Protein AF-A0A511X5G1-F1 (afdb_monomer_lite)

Foldseek 3Di:
DDPPPPVDDPVVVVVCVVVVHDDDPVCVVVVVVVVVVVVVVVVVVVPDDDDPPDDPPDDDDD

pLDDT: mean 85.93, std 15.36, range [35.31, 96.94]

Secondary structure (DSSP, 8-state):
----------HHHHHHHHTT----TTTHHHHHHHHHHHHHHHHHHHTS---TT---SS----

Organism: NCBI:txid1120919

Sequence (62 aa):
MSVNDDSGVDELAIMAQAVALPLPDACRPGVEANASVLRGYVALIEGLPLSDHCEPAFGYTP

Radius of gyration: 17.36 Å; chains: 1; bounding box: 32×21×51 Å

InterPro domains:
  IPR025148 1-carboxybiuret hydrolase subunit AtzG-like [PF13318] (15-57)

Structure (mmCIF, N/CA/C/O backbone):
data_AF-A0A511X5G1-F1
#
_entry.id   AF-A0A511X5G1-F1
#
loop_
_atom_site.group_PDB
_atom_site.id
_atom_site.type_symbol
_atom_site.label_atom_id
_atom_site.label_alt_id
_atom_site.label_comp_id
_atom_site.label_asym_id
_atom_site.label_entity_id
_atom_site.label_seq_id
_atom_site.pdbx_PDB_ins_code
_atom_site.Cartn_x
_atom_site.Cartn_y
_atom_site.Cartn_z
_atom_site.occupancy
_atom_site.B_iso_or_equiv
_atom_site.auth_seq_id
_atom_site.auth_comp_id
_atom_site.auth_asym_id
_atom_site.auth_atom_id
_atom_site.pdbx_PDB_model_num
ATOM 1 N N . MET A 1 1 ? -22.252 10.149 -25.036 1.00 35.31 1 MET A N 1
ATOM 2 C CA . MET A 1 1 ? -21.199 11.182 -25.055 1.00 35.31 1 MET A CA 1
ATOM 3 C C . MET A 1 1 ? -20.176 10.741 -24.026 1.00 35.31 1 MET A C 1
ATOM 5 O O . MET A 1 1 ? -20.436 10.888 -22.842 1.00 35.31 1 MET A O 1
ATOM 9 N N . SER A 1 2 ? -19.127 10.035 -24.458 1.00 43.41 2 SER A N 1
ATOM 10 C CA . SER A 1 2 ? -18.077 9.570 -23.546 1.00 43.41 2 SER A CA 1
ATOM 11 C C . SER A 1 2 ? -17.263 10.776 -23.111 1.00 43.41 2 SER A C 1
ATOM 13 O O . SER A 1 2 ? -16.595 11.398 -23.934 1.00 43.41 2 SER A O 1
ATOM 15 N N . VAL A 1 3 ? -17.364 11.130 -21.837 1.00 47.38 3 VAL A N 1
ATOM 16 C CA . VAL A 1 3 ? -16.406 12.019 -21.186 1.00 47.38 3 VAL A CA 1
ATOM 17 C C . VAL A 1 3 ? -15.158 11.189 -20.904 1.00 47.38 3 VAL A C 1
ATOM 19 O O . VAL A 1 3 ? -15.080 10.494 -19.898 1.00 47.38 3 VAL A O 1
ATOM 22 N N . ASN A 1 4 ? -14.218 11.201 -21.850 1.00 52.22 4 ASN A N 1
ATOM 23 C CA . ASN A 1 4 ? -12.826 10.886 -21.550 1.00 52.22 4 ASN A CA 1
ATOM 24 C C . ASN A 1 4 ? -12.255 12.114 -20.844 1.00 52.22 4 ASN A C 1
ATOM 26 O O . ASN A 1 4 ? -11.807 13.052 -21.502 1.00 52.22 4 ASN A O 1
ATOM 30 N N . ASP A 1 5 ? -12.346 12.131 -19.518 1.00 47.91 5 ASP A N 1
ATOM 31 C CA . ASP A 1 5 ? -11.632 13.104 -18.700 1.00 47.91 5 ASP A CA 1
ATOM 32 C C . ASP A 1 5 ? -10.209 12.578 -18.472 1.00 47.91 5 ASP A C 1
ATOM 34 O O . ASP A 1 5 ? -9.912 11.912 -17.486 1.00 47.91 5 ASP A O 1
ATOM 38 N N . ASP A 1 6 ? -9.355 12.784 -19.477 1.00 53.69 6 ASP A N 1
ATOM 39 C CA . ASP A 1 6 ? -7.940 12.387 -19.484 1.00 53.69 6 ASP A CA 1
ATOM 40 C C . 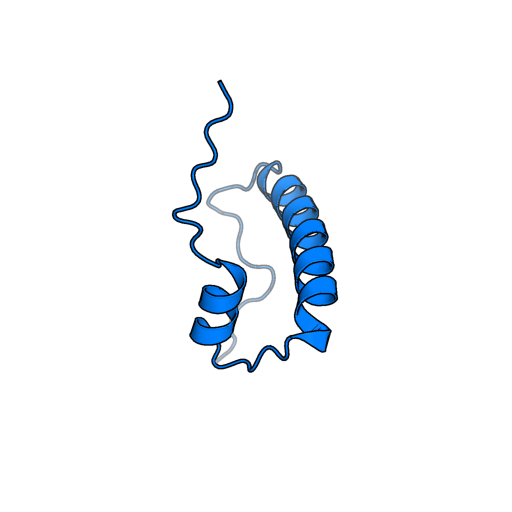ASP A 1 6 ? -7.023 13.510 -18.968 1.00 53.69 6 ASP A C 1
ATOM 42 O O . ASP A 1 6 ? -5.864 13.627 -19.359 1.00 53.69 6 ASP A O 1
ATOM 46 N N . SER A 1 7 ? -7.484 14.342 -18.027 1.00 53.94 7 SER A N 1
ATOM 47 C CA . SER A 1 7 ? -6.537 15.003 -17.115 1.00 53.94 7 SER A CA 1
ATOM 48 C C . SER A 1 7 ? -6.143 14.010 -16.014 1.00 53.94 7 SER A C 1
ATOM 50 O O . SER A 1 7 ? -6.387 14.230 -14.826 1.00 53.94 7 SER A O 1
ATOM 52 N N . GLY A 1 8 ? -5.631 12.854 -16.449 1.00 51.38 8 GLY A N 1
ATOM 53 C CA . GLY A 1 8 ? -5.417 11.653 -15.656 1.00 51.38 8 GLY A CA 1
ATOM 54 C C . GLY A 1 8 ? -4.232 11.819 -14.724 1.00 51.38 8 GLY A C 1
ATOM 55 O O . GLY A 1 8 ? -3.092 11.521 -15.073 1.00 51.38 8 GLY A O 1
ATOM 56 N N . VAL A 1 9 ? -4.499 12.313 -13.522 1.00 68.69 9 VAL A N 1
ATOM 57 C CA . VAL A 1 9 ? -3.538 12.238 -12.430 1.00 68.69 9 VAL A CA 1
ATOM 58 C C . VAL A 1 9 ? -3.217 10.760 -12.193 1.00 68.69 9 VAL A C 1
ATOM 60 O O . VAL A 1 9 ? -4.083 9.996 -11.771 1.00 68.69 9 VAL A O 1
ATOM 63 N N . ASP A 1 10 ? -1.976 10.358 -12.480 1.00 87.12 10 ASP A N 1
ATOM 64 C CA . ASP A 1 10 ? -1.462 9.020 -12.176 1.00 87.12 10 ASP A CA 1
ATOM 65 C C . ASP A 1 10 ? -1.297 8.894 -10.656 1.00 87.12 10 ASP A C 1
ATOM 67 O O . ASP A 1 10 ? -0.232 9.132 -10.083 1.00 87.12 10 ASP A O 1
ATOM 71 N N . GLU A 1 11 ? -2.409 8.578 -9.995 1.00 88.81 11 GLU A N 1
ATOM 72 C CA . GLU A 1 11 ? -2.518 8.422 -8.547 1.00 88.81 11 GLU A CA 1
ATOM 73 C C . GLU A 1 11 ? -1.461 7.449 -8.014 1.00 88.81 11 GLU A C 1
ATOM 75 O O . GLU A 1 11 ? -0.871 7.684 -6.959 1.00 88.81 11 GLU A O 1
ATOM 80 N N . LEU A 1 12 ? -1.155 6.393 -8.775 1.00 90.00 12 LEU A N 1
ATOM 81 C CA . LEU A 1 12 ? -0.162 5.409 -8.378 1.00 90.00 12 LEU A CA 1
ATOM 82 C C . LEU A 1 12 ? 1.260 5.986 -8.409 1.00 90.00 12 LEU A C 1
ATOM 84 O O . LEU A 1 12 ? 2.027 5.759 -7.471 1.00 90.00 12 LEU A O 1
ATOM 88 N N . ALA A 1 13 ? 1.612 6.762 -9.437 1.00 90.81 13 ALA A N 1
ATOM 89 C CA . ALA A 1 13 ? 2.898 7.458 -9.471 1.00 90.81 13 ALA A CA 1
ATOM 90 C C . ALA A 1 13 ? 3.027 8.491 -8.342 1.00 90.81 13 ALA A C 1
ATOM 92 O O . ALA A 1 13 ? 4.093 8.590 -7.732 1.00 90.81 13 ALA A O 1
ATOM 93 N N . ILE A 1 14 ? 1.948 9.212 -8.015 1.00 93.25 14 ILE A N 1
ATOM 94 C CA . ILE A 1 14 ? 1.930 10.150 -6.883 1.00 93.25 14 ILE A CA 1
ATOM 95 C C . ILE A 1 14 ? 2.171 9.418 -5.565 1.00 93.25 14 ILE A C 1
ATOM 97 O O . ILE A 1 14 ? 3.022 9.832 -4.777 1.00 93.25 14 ILE A O 1
ATOM 101 N N . MET A 1 15 ? 1.454 8.320 -5.323 1.00 92.94 15 MET A N 1
ATOM 102 C CA . MET A 1 15 ? 1.615 7.526 -4.105 1.00 92.94 15 MET A CA 1
ATOM 103 C 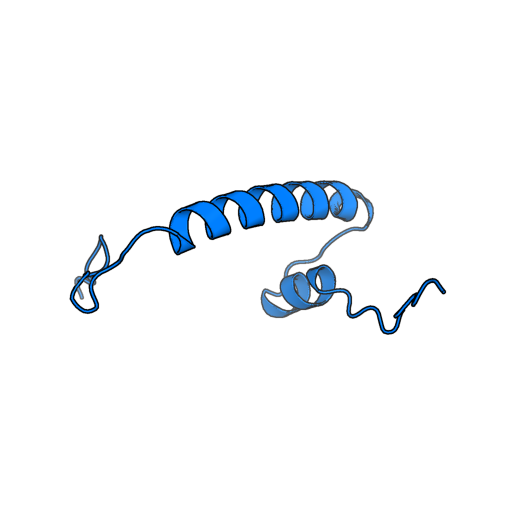C . MET A 1 15 ? 3.032 6.961 -3.988 1.00 92.94 15 MET A C 1
ATOM 105 O O . MET A 1 15 ? 3.645 7.081 -2.930 1.00 92.94 15 MET A O 1
ATOM 109 N N . ALA A 1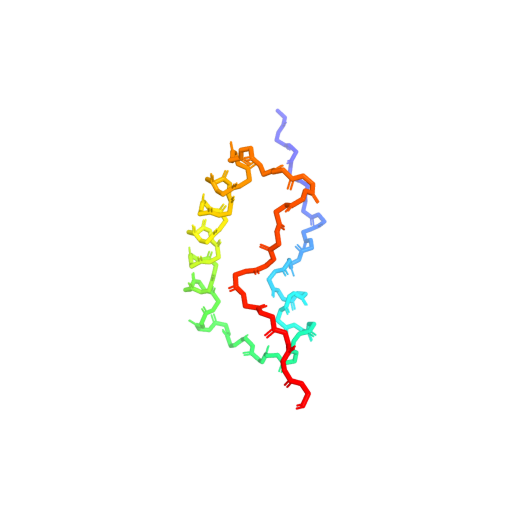 16 ? 3.577 6.403 -5.073 1.00 93.75 16 ALA A N 1
ATOM 110 C CA . ALA A 1 16 ? 4.941 5.883 -5.105 1.00 93.75 16 ALA A CA 1
ATOM 111 C C . ALA A 1 16 ? 5.975 6.983 -4.801 1.00 93.75 16 ALA A C 1
ATOM 113 O O . ALA A 1 16 ? 6.885 6.777 -3.995 1.00 93.75 16 ALA A O 1
ATOM 114 N N . GLN A 1 17 ? 5.796 8.178 -5.373 1.00 94.19 17 GLN A N 1
ATOM 115 C CA . GLN A 1 17 ? 6.651 9.331 -5.102 1.00 94.19 17 GLN A CA 1
ATOM 116 C C . GLN A 1 17 ? 6.565 9.790 -3.641 1.00 94.19 17 GLN A C 1
ATOM 118 O O . GLN A 1 17 ? 7.600 10.070 -3.036 1.00 94.19 17 GLN A O 1
ATOM 123 N N . ALA A 1 18 ? 5.364 9.833 -3.056 1.00 96.00 18 ALA A N 1
ATOM 124 C CA . ALA A 1 18 ? 5.145 10.280 -1.679 1.00 96.00 18 ALA A CA 1
ATOM 125 C C . ALA A 1 18 ? 5.893 9.427 -0.639 1.00 96.00 18 ALA A C 1
ATOM 127 O O . ALA A 1 18 ? 6.264 9.933 0.419 1.00 96.00 18 ALA A O 1
ATOM 128 N N . VAL A 1 19 ? 6.155 8.154 -0.951 1.00 95.06 19 VAL A N 1
ATOM 129 C CA . VAL A 1 19 ? 6.913 7.228 -0.092 1.00 95.06 19 VAL A CA 1
ATOM 130 C C . VAL A 1 19 ? 8.338 6.961 -0.594 1.00 95.06 19 VAL A C 1
ATOM 132 O O . VAL A 1 19 ? 9.007 6.065 -0.084 1.00 95.06 19 VAL A O 1
ATOM 135 N N . ALA A 1 20 ? 8.807 7.720 -1.591 1.00 95.81 20 ALA A N 1
ATOM 136 C CA . ALA A 1 20 ? 10.107 7.545 -2.242 1.00 95.81 20 ALA A CA 1
ATOM 137 C C . ALA A 1 20 ? 10.368 6.106 -2.742 1.00 95.81 20 ALA A C 1
ATOM 139 O O . ALA A 1 20 ? 11.502 5.620 -2.713 1.00 95.81 20 ALA A O 1
ATOM 140 N N . LEU A 1 21 ? 9.322 5.422 -3.215 1.00 93.75 21 LEU A N 1
ATOM 141 C CA . LEU A 1 21 ? 9.418 4.068 -3.750 1.00 93.75 21 LEU A CA 1
ATOM 142 C C . LEU A 1 21 ? 9.566 4.122 -5.279 1.00 93.75 21 LEU A C 1
ATOM 144 O O . LEU A 1 21 ? 8.646 4.577 -5.961 1.00 93.75 21 LEU A O 1
ATOM 148 N N . PRO A 1 22 ? 10.683 3.642 -5.857 1.00 93.12 22 PRO A N 1
ATOM 149 C CA . PRO A 1 22 ? 10.786 3.511 -7.303 1.00 93.12 22 PRO A CA 1
ATOM 150 C C . PRO A 1 22 ? 9.775 2.474 -7.804 1.00 93.12 22 PRO A C 1
ATOM 152 O O . PRO A 1 22 ? 9.714 1.358 -7.285 1.00 93.12 22 PRO A O 1
ATOM 155 N N . LEU A 1 23 ? 9.013 2.830 -8.839 1.00 90.69 23 LEU A N 1
ATOM 156 C CA . LEU A 1 23 ? 8.031 1.953 -9.475 1.00 90.69 23 LEU A CA 1
ATOM 157 C C . LEU A 1 23 ? 8.448 1.670 -10.926 1.00 90.69 23 LEU A C 1
ATOM 159 O O . LEU A 1 23 ? 8.095 2.437 -11.820 1.00 90.69 23 LEU A O 1
ATOM 163 N N . PRO A 1 24 ? 9.218 0.595 -11.180 1.00 94.75 24 PRO A N 1
ATOM 164 C CA . PRO A 1 24 ? 9.553 0.185 -12.537 1.00 94.75 24 PRO A CA 1
ATOM 165 C C . PRO A 1 24 ? 8.293 -0.145 -13.339 1.00 94.75 24 PRO A C 1
ATOM 167 O O . PRO A 1 24 ? 7.379 -0.786 -12.815 1.00 94.75 24 PRO A O 1
ATOM 170 N N . ASP A 1 25 ? 8.284 0.189 -14.630 1.00 92.94 25 ASP A N 1
ATOM 171 C CA . ASP A 1 25 ? 7.131 -0.051 -15.512 1.00 92.94 25 ASP A CA 1
ATOM 172 C C . ASP A 1 25 ? 6.712 -1.526 -15.554 1.00 92.94 25 ASP A C 1
ATOM 174 O O . ASP A 1 25 ? 5.527 -1.840 -15.606 1.00 92.94 25 ASP A O 1
ATOM 178 N N . ALA A 1 26 ? 7.674 -2.447 -15.442 1.00 96.00 26 ALA A N 1
ATOM 179 C CA . ALA A 1 26 ? 7.403 -3.882 -15.377 1.00 96.00 26 ALA A CA 1
ATOM 180 C C . ALA A 1 26 ? 6.567 -4.292 -14.147 1.00 96.00 26 ALA A C 1
ATOM 182 O O . ALA A 1 26 ? 5.847 -5.287 -14.198 1.00 96.00 26 ALA A O 1
ATOM 183 N N . CYS A 1 27 ? 6.649 -3.540 -13.046 1.00 94.06 27 CYS A N 1
ATOM 184 C CA . CYS A 1 27 ? 5.906 -3.811 -11.817 1.00 94.06 27 CYS A CA 1
ATOM 185 C C . CYS A 1 27 ? 4.533 -3.128 -11.795 1.00 94.06 27 CYS A C 1
ATOM 187 O O . CYS A 1 27 ? 3.645 -3.584 -11.073 1.00 94.06 27 CYS A O 1
ATOM 189 N N . ARG A 1 28 ? 4.348 -2.054 -12.574 1.00 93.38 28 ARG A N 1
ATOM 190 C CA . ARG A 1 28 ? 3.145 -1.209 -12.556 1.00 93.38 28 ARG A CA 1
ATOM 191 C C . ARG A 1 28 ? 1.835 -2.002 -12.701 1.00 93.38 28 ARG A C 1
ATOM 193 O O . ARG A 1 28 ? 0.999 -1.847 -11.813 1.00 93.38 28 ARG A O 1
ATOM 200 N N . PRO A 1 29 ? 1.665 -2.925 -13.672 1.00 95.00 29 PRO A N 1
ATOM 201 C CA . PRO A 1 29 ? 0.412 -3.675 -13.807 1.00 95.00 29 PRO A CA 1
ATOM 202 C C . PRO A 1 29 ? 0.064 -4.507 -12.564 1.00 95.00 29 PRO A C 1
ATOM 204 O O . PRO A 1 29 ? -1.096 -4.609 -12.170 1.00 95.00 29 PRO A O 1
ATOM 207 N N . GLY A 1 30 ? 1.075 -5.099 -11.919 1.00 96.12 30 GLY A N 1
ATOM 208 C CA . GLY A 1 30 ? 0.881 -5.885 -10.701 1.00 96.12 30 GLY A CA 1
ATOM 209 C C . GLY A 1 30 ? 0.516 -5.015 -9.501 1.00 96.12 30 GLY A C 1
ATOM 210 O O . GLY A 1 30 ? -0.334 -5.392 -8.694 1.00 96.12 30 GLY A O 1
ATOM 211 N N . VAL A 1 31 ? 1.123 -3.833 -9.393 1.00 95.12 31 VAL A N 1
ATOM 212 C CA . VAL A 1 31 ? 0.807 -2.879 -8.325 1.00 95.12 31 VAL A CA 1
ATOM 213 C C . VAL A 1 31 ? -0.603 -2.312 -8.494 1.00 95.12 31 VAL A C 1
ATOM 215 O O . VAL A 1 31 ? -1.335 -2.248 -7.511 1.00 95.12 31 VAL A O 1
ATOM 218 N N . GLU A 1 32 ? -1.026 -1.988 -9.717 1.00 94.38 32 GLU A N 1
ATOM 219 C CA . GLU A 1 32 ? -2.397 -1.548 -10.015 1.00 94.38 32 GLU A CA 1
ATOM 220 C C . GLU A 1 32 ? -3.432 -2.620 -9.648 1.00 94.38 32 GLU A C 1
ATOM 222 O O . GLU A 1 32 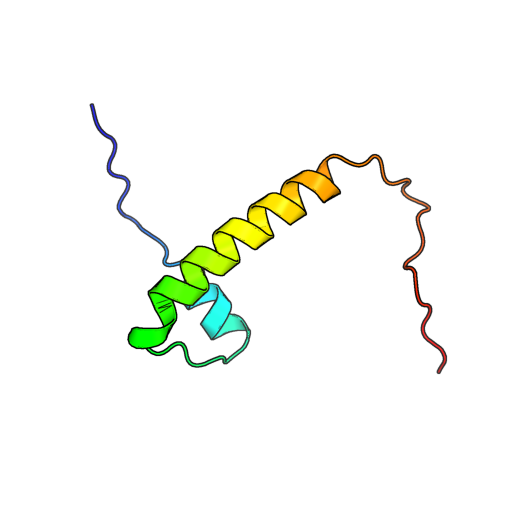? -4.410 -2.330 -8.953 1.00 94.38 32 GLU A O 1
ATOM 227 N N . ALA A 1 33 ? -3.190 -3.876 -10.041 1.00 95.69 33 ALA A N 1
ATOM 228 C CA . ALA A 1 33 ? -4.064 -4.994 -9.693 1.00 95.69 33 ALA A CA 1
ATOM 229 C C . ALA A 1 33 ? -4.180 -5.174 -8.169 1.00 95.69 33 ALA A C 1
ATOM 231 O O . ALA A 1 33 ? -5.284 -5.294 -7.632 1.00 95.69 33 ALA A O 1
ATOM 232 N N . ASN A 1 34 ? -3.055 -5.128 -7.452 1.00 95.69 34 ASN A N 1
ATOM 233 C CA . ASN A 1 34 ? -3.040 -5.255 -5.996 1.00 95.69 34 ASN A CA 1
ATOM 234 C C . ASN A 1 34 ? -3.724 -4.069 -5.303 1.00 95.69 34 ASN A C 1
ATOM 236 O O . ASN A 1 34 ? -4.498 -4.273 -4.368 1.00 95.69 34 ASN A O 1
ATOM 240 N N . ALA A 1 35 ? -3.493 -2.842 -5.772 1.00 93.31 35 ALA A N 1
ATOM 241 C CA . ALA A 1 35 ? -4.153 -1.650 -5.249 1.00 93.31 35 ALA A CA 1
ATOM 242 C C . ALA A 1 35 ? -5.676 -1.740 -5.413 1.00 93.31 35 ALA A C 1
ATOM 244 O O . ALA A 1 35 ? -6.415 -1.415 -4.484 1.00 93.31 35 ALA A O 1
ATOM 245 N N . SER A 1 36 ? -6.158 -2.257 -6.549 1.00 94.25 36 SER A N 1
ATOM 246 C CA . SER A 1 36 ? -7.587 -2.504 -6.762 1.00 94.25 36 SER A CA 1
ATOM 247 C C . SER A 1 36 ? -8.169 -3.488 -5.742 1.00 94.25 36 SER A C 1
ATOM 249 O O . SER A 1 36 ? -9.269 -3.262 -5.240 1.00 94.25 36 SER A O 1
ATOM 251 N N . VAL A 1 37 ? -7.450 -4.565 -5.411 1.00 96.94 37 VAL A N 1
ATOM 252 C CA . VAL A 1 37 ? -7.889 -5.534 -4.391 1.00 96.94 37 VAL A CA 1
ATOM 253 C C . VAL A 1 37 ? -7.931 -4.889 -3.004 1.00 96.94 37 VAL A C 1
ATOM 255 O O . VAL A 1 37 ? -8.925 -5.023 -2.292 1.00 96.94 37 VAL A O 1
ATOM 258 N N . LEU A 1 38 ? -6.883 -4.151 -2.630 1.00 96.19 38 LEU A N 1
ATOM 259 C CA . LEU A 1 38 ? -6.802 -3.476 -1.331 1.00 96.19 38 LEU A CA 1
ATOM 260 C C . LEU A 1 38 ? -7.907 -2.430 -1.150 1.00 96.19 38 LEU A C 1
ATOM 262 O O . LEU A 1 38 ? -8.496 -2.363 -0.075 1.00 96.19 38 LEU A O 1
ATOM 266 N N . ARG A 1 39 ? -8.257 -1.676 -2.201 1.00 94.44 39 ARG A N 1
ATOM 267 C CA . ARG A 1 39 ? -9.404 -0.749 -2.186 1.00 94.44 39 ARG A CA 1
ATOM 268 C C . ARG A 1 39 ? -10.720 -1.464 -1.882 1.00 94.44 39 ARG A C 1
ATOM 270 O O . ARG A 1 39 ? -11.541 -0.937 -1.139 1.00 94.44 39 ARG A O 1
ATOM 277 N N . GLY A 1 40 ? -10.898 -2.682 -2.394 1.00 95.06 40 GLY A N 1
ATOM 278 C CA . GLY A 1 40 ? -12.043 -3.525 -2.050 1.00 95.06 40 GLY A CA 1
ATOM 279 C C . GLY A 1 40 ? -12.099 -3.860 -0.557 1.00 95.06 40 GLY A C 1
ATOM 280 O O . GLY A 1 40 ? -13.158 -3.755 0.057 1.00 95.06 40 GLY A O 1
ATOM 281 N N . TYR A 1 41 ? -10.963 -4.207 0.054 1.00 96.81 41 TYR A N 1
ATOM 282 C CA . TYR A 1 41 ? -10.907 -4.465 1.496 1.00 96.81 41 TYR A CA 1
ATOM 283 C C . TYR A 1 41 ? -11.141 -3.212 2.339 1.00 96.81 41 TYR A C 1
ATOM 285 O O . TYR A 1 41 ? -11.839 -3.292 3.347 1.00 96.81 41 TYR A O 1
ATOM 293 N N . VAL A 1 42 ? -10.614 -2.061 1.919 1.00 95.75 42 VAL A N 1
ATOM 294 C CA . VAL A 1 42 ? -10.880 -0.776 2.582 1.00 95.75 42 VAL A CA 1
ATOM 295 C C . VAL A 1 42 ? -12.379 -0.489 2.602 1.00 95.75 42 VAL A C 1
ATOM 297 O O . VAL A 1 42 ? -12.922 -0.250 3.675 1.00 95.75 42 VAL A O 1
ATOM 300 N N . ALA A 1 43 ? -13.072 -0.641 1.470 1.00 95.12 43 ALA A N 1
ATOM 301 C CA . ALA A 1 43 ? -14.516 -0.420 1.398 1.00 95.12 43 ALA A CA 1
ATOM 302 C C . ALA A 1 43 ? -15.319 -1.336 2.346 1.00 95.12 43 ALA A C 1
ATOM 304 O O . ALA A 1 43 ? -16.335 -0.921 2.902 1.00 95.12 43 ALA A O 1
ATOM 305 N N . LEU A 1 44 ? -14.866 -2.578 2.566 1.00 94.62 44 LEU A N 1
ATOM 306 C CA . LEU A 1 44 ? -15.487 -3.479 3.545 1.00 94.62 44 LEU A CA 1
ATOM 307 C C . LEU A 1 44 ? -15.293 -2.990 4.986 1.00 94.62 44 LEU A C 1
ATOM 309 O O . LEU A 1 44 ? -16.216 -3.102 5.789 1.00 94.62 44 LEU A O 1
ATOM 313 N N . ILE A 1 45 ? -14.110 -2.461 5.310 1.00 92.00 45 ILE A N 1
ATOM 314 C CA . ILE A 1 45 ? -13.788 -1.935 6.644 1.00 92.00 45 ILE A CA 1
ATOM 315 C C . ILE A 1 45 ? -14.544 -0.629 6.906 1.00 92.00 45 ILE A C 1
ATOM 317 O O . ILE A 1 45 ? -15.118 -0.472 7.978 1.00 92.00 45 ILE A O 1
ATOM 321 N N . GLU A 1 46 ? -14.594 0.282 5.932 1.00 91.50 46 GLU A N 1
ATOM 322 C CA . GLU A 1 46 ? -15.310 1.564 6.029 1.00 91.50 46 GLU A CA 1
ATOM 323 C C . GLU A 1 46 ? -16.822 1.389 6.235 1.00 91.50 46 GLU A C 1
ATOM 325 O O . GLU A 1 46 ? -17.479 2.259 6.802 1.00 91.50 46 GLU A O 1
ATOM 330 N N . GLY A 1 47 ? -17.383 0.251 5.815 1.00 89.44 47 GLY A N 1
ATOM 331 C CA . GLY A 1 47 ? -18.777 -0.106 6.076 1.00 89.44 47 GLY A CA 1
ATOM 332 C C . GLY A 1 47 ? -19.064 -0.560 7.513 1.00 89.44 47 GLY A C 1
ATOM 333 O O . GLY A 1 47 ? -20.230 -0.768 7.857 1.00 89.44 47 GLY A O 1
ATOM 334 N N . LEU A 1 48 ? -18.042 -0.747 8.355 1.00 89.56 48 LEU A N 1
ATOM 335 C CA . LEU A 1 48 ? -18.218 -1.168 9.742 1.00 89.56 48 LEU A CA 1
ATOM 336 C C . LEU A 1 48 ? -18.474 0.046 10.647 1.00 89.56 48 LEU A C 1
ATOM 338 O O . LEU A 1 48 ? -17.704 1.006 10.618 1.00 89.56 48 LEU A O 1
ATOM 342 N N . PRO A 1 49 ? -19.510 0.012 11.507 1.00 88.31 49 PRO A N 1
ATOM 343 C CA . PRO A 1 49 ? -19.730 1.073 12.477 1.00 88.31 49 PRO A CA 1
ATOM 344 C C . PRO A 1 49 ? -18.630 1.026 13.544 1.00 88.31 49 PRO A C 1
ATOM 346 O O . PRO A 1 49 ? -18.614 0.146 14.405 1.00 88.31 49 PRO A O 1
ATOM 349 N N . LEU A 1 50 ? -17.712 1.986 13.483 1.00 87.06 50 LEU A N 1
ATOM 350 C CA . LEU A 1 50 ? -16.701 2.222 14.507 1.00 87.06 50 LEU A CA 1
ATOM 351 C C . LEU A 1 50 ? -17.185 3.332 15.442 1.00 87.06 50 LEU A C 1
ATOM 353 O O . LEU A 1 50 ? -17.641 4.381 14.997 1.00 87.06 50 LEU A O 1
ATOM 357 N N . SER A 1 51 ? -17.117 3.072 16.747 1.00 88.75 51 SER A N 1
ATOM 358 C CA . SER A 1 51 ? -17.372 4.089 17.770 1.00 88.75 51 SER A CA 1
ATOM 359 C C . SER A 1 51 ? -16.242 5.118 17.776 1.00 88.75 51 SER A C 1
ATOM 361 O O . SER A 1 51 ? -15.082 4.737 17.636 1.00 88.75 51 SER A O 1
ATOM 363 N N . ASP A 1 52 ? -16.553 6.384 18.059 1.00 88.38 52 ASP A N 1
ATOM 364 C CA . ASP A 1 52 ? -15.547 7.437 18.285 1.00 88.38 52 ASP A CA 1
ATOM 365 C C . ASP A 1 52 ? -14.620 7.128 19.479 1.00 88.38 52 ASP A C 1
ATOM 367 O O . ASP A 1 52 ? -13.552 7.717 19.619 1.00 88.38 52 ASP A O 1
ATOM 371 N N . HIS A 1 53 ? -15.018 6.191 20.345 1.00 88.75 53 HIS A N 1
ATOM 372 C CA . HIS A 1 53 ? -14.219 5.685 21.466 1.00 88.75 53 HIS A CA 1
ATOM 373 C C . HIS A 1 53 ? -13.488 4.372 21.145 1.00 88.75 53 HIS A C 1
ATOM 375 O O . HIS A 1 53 ? -13.024 3.684 22.055 1.00 88.75 53 HIS A O 1
ATOM 381 N N . CYS A 1 54 ? -13.447 3.957 19.876 1.00 87.94 54 CYS A N 1
ATOM 382 C CA . CYS A 1 54 ? -12.6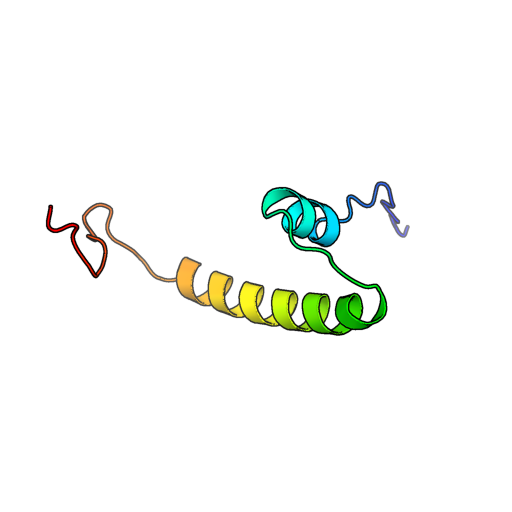83 2.788 19.468 1.00 87.94 54 CYS A CA 1
ATOM 383 C C . CYS A 1 54 ? -11.187 3.109 19.514 1.00 87.94 54 CYS A C 1
ATOM 385 O O . CYS A 1 54 ? -10.645 3.750 18.616 1.00 87.94 54 CYS A O 1
ATOM 387 N N . GLU A 1 55 ? -10.518 2.628 20.555 1.00 88.88 55 GLU A N 1
ATOM 388 C CA . GLU A 1 55 ? -9.071 2.760 20.691 1.00 88.88 55 GLU A CA 1
ATOM 389 C C . GLU A 1 55 ? -8.323 1.885 19.663 1.00 88.88 55 GLU A C 1
ATOM 391 O O . GLU A 1 55 ? -8.811 0.810 19.285 1.00 88.88 55 GLU A O 1
A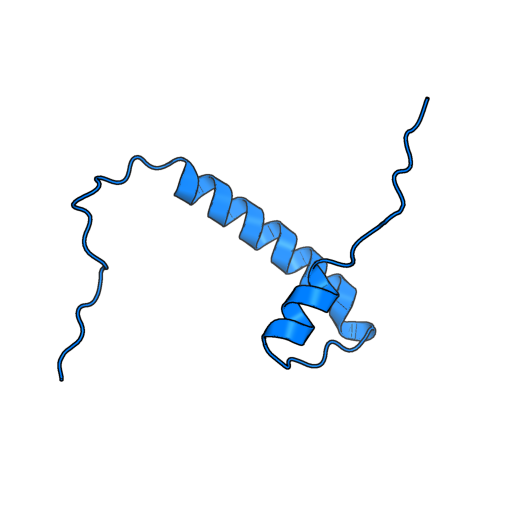TOM 396 N N . PRO A 1 56 ? -7.120 2.294 19.217 1.00 89.06 56 PRO A N 1
ATOM 397 C CA . PRO A 1 56 ? -6.245 1.438 18.426 1.00 89.06 56 PRO A CA 1
ATOM 398 C C . PRO A 1 56 ? -5.922 0.128 19.154 1.00 89.06 56 PRO A C 1
ATOM 400 O O . PRO A 1 56 ? -5.744 0.098 20.370 1.00 89.06 56 PRO A O 1
ATOM 403 N N . ALA A 1 57 ? -5.766 -0.962 18.397 1.00 88.94 57 ALA A N 1
ATOM 404 C CA . ALA A 1 57 ? -5.514 -2.290 18.967 1.00 88.94 57 ALA A CA 1
ATOM 405 C C . ALA A 1 57 ? -4.226 -2.375 19.811 1.00 88.94 57 ALA A C 1
ATOM 407 O O . ALA A 1 57 ? -4.122 -3.221 20.697 1.00 88.94 57 ALA A O 1
ATOM 408 N N . PHE A 1 58 ? -3.249 -1.506 19.539 1.00 85.62 58 PHE A N 1
ATOM 409 C CA . PHE A 1 58 ? -1.990 -1.439 20.270 1.00 85.62 58 PHE A CA 1
ATOM 410 C C . PHE A 1 58 ? -1.733 -0.014 20.755 1.00 85.62 58 PHE A C 1
ATOM 412 O O . PHE A 1 58 ? -1.820 0.940 19.983 1.00 85.62 58 PHE A O 1
ATOM 419 N N . GLY A 1 59 ? -1.383 0.108 22.035 1.00 85.94 59 GLY A N 1
ATOM 420 C CA . GLY A 1 59 ? -0.926 1.356 22.636 1.00 85.94 59 GLY A CA 1
ATOM 421 C C . GLY A 1 59 ? 0.591 1.520 22.532 1.00 85.94 59 GLY A C 1
ATOM 422 O O . GLY A 1 59 ? 1.339 0.544 22.460 1.00 85.94 59 GLY A O 1
ATOM 423 N N . TYR A 1 60 ? 1.053 2.767 22.560 1.00 86.81 60 TYR A N 1
ATOM 424 C CA . TYR A 1 60 ? 2.474 3.084 22.679 1.00 86.81 60 TYR A CA 1
ATOM 425 C C . TYR A 1 60 ? 2.949 2.861 24.122 1.00 86.81 60 TYR A C 1
ATOM 427 O O . TYR A 1 60 ? 2.349 3.388 25.057 1.00 86.81 60 TYR A O 1
ATOM 435 N N . THR A 1 61 ? 4.037 2.105 24.298 1.00 82.50 61 THR A N 1
ATOM 436 C CA . THR A 1 61 ? 4.778 2.040 25.568 1.00 82.50 61 THR A CA 1
ATOM 437 C C . THR A 1 61 ? 6.114 2.760 25.370 1.00 82.50 61 THR A C 1
ATOM 439 O O . THR A 1 61 ? 6.878 2.313 24.513 1.00 82.50 61 THR A O 1
ATOM 442 N N . PRO A 1 62 ? 6.370 3.870 26.088 1.00 83.50 62 PRO A N 1
ATOM 443 C CA . PRO A 1 62 ? 7.625 4.614 25.998 1.00 83.50 62 PRO A CA 1
ATOM 444 C C . PRO A 1 62 ? 8.851 3.837 26.482 1.00 83.50 62 PRO A C 1
ATOM 446 O O . PRO A 1 62 ? 8.710 3.039 27.438 1.00 83.50 62 PRO A O 1
#